Protein 2V87 (pdb70)

Foldseek 3Di:
DVCPQQADQQDPQRPDHLVDDDDDAPPDDNTFDWAWAVPDVIGIDGCVSQVHDRVNSVVPVVDDDHHHGPVCPPPDD/DDCVVPFADQQDPQRDDHLVDDDDDEPPDDSTADWAWAPPDVTGIDGCVSQVHDRVRSVVVVVDDDHHHGPVGPPPDDD/DDVPDDD/DDVPDDPPPPD

Sequence (174 aa):
SPEFGYWITCCPTCDVDINTWVPFYSTELNKPAMIYCSHGDGHWVHAQCMDLEERTLIHLSEGSNKYYCNEHVQIARGSPEFGYWITCCPTCDVDINTWVPFYSTELNKPAMIYCSHGDGHWVHAQCMDLEERTLIHLSEGSNKYYCNEHVQIARAATQTARKATQTARKSTGG

Nearest PDB structures (foldseek):
  2v89-assembly1_A  TM=9.706E-01  e=1.927E-15  Mus musculus
  2v88-assembly1_A  TM=9.639E-01  e=2.205E-14  Mus musculus
  2v89-assembly2_B  TM=1.009E+00  e=7.979E-14  Mus musculus
  2v83-assembly1_A  TM=1.008E+00  e=2.357E-13  Mus musculus
  8t4r-assembly1_A  TM=9.914E-01  e=2.357E-13  Homo sapiens

Secondary structure (P-SEA, 3-state):
cccccccccccccccccccbbbbcccccccbbbbbbbccccccccccccccccaaaaaaaaaccbbbbccccccccc/cccccccccccccccccccccccccccccccbbbbbbbccccccccccccccccaaaaaaaaaccbbbbcccccccccc/ccccccc/ccccccccccc

GO terms:
  GO:0030183 B cell differentiation (P, IMP)
  GO:0080025 phosphatidylinositol-3,5-bisphosphate binding (F, IDA)
  GO:0005546 phosphatidylinositol-4,5-bisphosphate binding (F, IDA)
  GO:0005547 phosphatidylinositol-3,4,5-trisphosphate binding (F, IDA)
  GO:0003682 chromatin binding (F, IDA)
  GO:0008270 zinc ion binding (F, IDA)
  GO:0035091 phosphatidylinositol binding (F, IDA)
  GO:0043325 phosphatidylinositol-3,4-bisphosphate binding (F, IDA)
  GO:0140002 histone H3K4me3 reader activity (F, IDA)
  GO:0005634 nucleus (C, IC)
  GO:0002331 pre-B cell allelic exclusion (P, IMP)
  GO:0033077 T cell differentiation in thymus (P, IMP)
  GO:0033151 V(D)J recombination (P, IMP)
  GO:0005515 protein binding (F, IPI)
  GO:0042742 defense response to bacterium (P, IGI)
  GO:0033151 V(D)J recombination (P, IGI)
  GO:0046622 positive regulation of organ growth (P, IGI)
  GO:0006310 DNA recombination (P, TAS)
  GO:0002326 B cell lineage commitment (P, IMP)
  GO:0002358 B cell homeostatic proliferation (P, IMP)

Solvent-accessible surface area: 10929 Å² total

Radius of gyration: 17.54 Å; Cα contacts (8 Å, |Δi|>4): 266; chains: 4; bounding box: 38×49×44 Å

B-factor: mean 27.41, std 10.56, range [12.62, 65.91]

Structure (mmCIF, N/CA/C/O backbone):
data_2V87
#
_entry.id   2V87
#
_cell.length_a   40.407
_cell.length_b   46.630
_cell.length_c   57.005
_cell.angle_alpha   90.00
_cell.angle_beta   95.13
_cell.angle_gamma   90.00
#
_symmetry.space_group_name_H-M   'P 1 21 1'
#
loop_
_entity.id
_entity.type
_entity.pdbx_description
1 polymer 'VDJ RECOMBINATION-ACTIVATING PROTEIN 2'
2 polymer 'HISTONE H3.2'
3 non-polymer 'ZINC ION'
4 water water
#
loop_
_atom_site.group_PDB
_atom_site.id
_atom_site.type_symbol
_atom_site.label_atom_id
_atom_site.label_alt_id
_atom_site.label_comp_id
_atom_site.label_asym_id
_atom_site.label_entity_id
_atom_site.label_seq_id
_atom_site.pdbx_PDB_ins_code
_atom_site.Cartn_x
_atom_site.Cartn_y
_atom_site.Cartn_z
_atom_site.occupancy
_atom_site.B_iso_or_equiv
_atom_site.auth_seq_id
_atom_site.auth_comp_id
_atom_site.auth_asym_id
_atom_site.auth_atom_id
_atom_site.pdbx_PDB_model_num
ATOM 1 N N . SER A 1 5 ? 20.549 2.651 -34.571 1.00 44.49 410 SER A N 1
ATOM 2 C CA . SER A 1 5 ? 20.685 2.274 -33.136 1.00 43.95 410 SER A CA 1
ATOM 3 C C . SER A 1 5 ? 19.352 1.787 -32.571 1.00 44.90 410 SER A C 1
ATOM 4 O O . SER A 1 5 ? 19.269 1.460 -31.388 1.00 45.73 410 SER A O 1
ATOM 6 N N . PRO A 1 6 ? 18.304 1.700 -33.423 1.00 42.97 411 PRO A N 1
ATOM 7 C CA . PRO A 1 6 ? 16.986 1.269 -33.014 1.00 43.95 411 PRO A CA 1
ATOM 8 C C . PRO A 1 6 ? 16.433 1.567 -31.653 1.00 43.08 411 PRO A C 1
ATOM 9 O O . PRO A 1 6 ? 15.377 2.148 -31.625 1.00 44.33 411 PRO A O 1
ATOM 13 N N . GLU A 1 7 ? 17.013 1.240 -30.539 1.00 40.59 412 GLU A N 1
ATOM 14 C CA . GLU A 1 7 ? 16.408 1.798 -29.454 1.00 38.83 412 GLU A CA 1
ATOM 15 C C . GLU A 1 7 ? 17.116 2.709 -28.523 1.00 37.68 412 GLU A C 1
ATOM 16 O O . GLU A 1 7 ? 16.589 3.402 -27.756 1.00 34.77 412 GLU A O 1
ATOM 22 N N . PHE A 1 8 ? 18.387 2.721 -28.815 1.00 37.06 413 PHE A N 1
ATOM 23 C CA . PHE A 1 8 ? 19.278 3.558 -28.059 1.00 36.92 413 PHE A CA 1
ATOM 24 C C . PHE A 1 8 ? 18.838 5.009 -28.282 1.00 34.49 413 PHE A C 1
ATOM 25 O O . PHE A 1 8 ? 18.735 5.472 -29.418 1.00 35.14 413 PHE A O 1
ATOM 33 N N . GLY A 1 9 ? 18.582 5.716 -27.188 1.00 30.87 414 GLY A N 1
ATOM 34 C CA . GLY A 1 9 ? 18.152 7.097 -27.279 1.00 26.35 414 GLY A CA 1
ATOM 35 C C . GLY A 1 9 ? 16.704 7.239 -26.859 1.00 23.44 414 GLY A C 1
ATOM 36 O O . GLY A 1 9 ? 16.296 8.284 -26.379 1.00 23.22 414 GLY A O 1
ATOM 37 N N . TYR A 1 10 ? 15.930 6.173 -27.041 1.00 22.13 415 TYR A N 1
ATOM 38 C CA . TYR A 1 10 ? 14.513 6.184 -26.686 1.00 22.15 415 TYR A CA 1
ATOM 39 C C . TYR A 1 10 ? 14.237 5.992 -25.204 1.00 21.96 415 TYR A C 1
ATOM 40 O O . TYR A 1 10 ? 13.253 6.512 -24.681 1.00 22.44 415 TYR A O 1
ATOM 49 N N . TRP A 1 11 ? 15.106 5.247 -24.527 1.00 21.21 416 TRP A N 1
ATOM 50 C CA . TRP A 1 11 ? 14.896 4.954 -23.117 1.00 21.32 416 TRP A CA 1
ATOM 51 C C . TRP A 1 11 ? 15.687 5.776 -22.117 1.00 22.59 416 TRP A C 1
ATOM 52 O O . TRP A 1 11 ? 16.127 5.275 -21.093 1.00 24.56 416 TRP A O 1
ATOM 63 N N . ILE A 1 12 ? 15.843 7.055 -22.424 1.00 23.31 417 ILE A N 1
ATOM 64 C CA . ILE A 1 12 ? 16.544 7.984 -21.556 1.00 23.87 417 ILE A CA 1
ATOM 65 C C . ILE A 1 12 ? 15.521 8.561 -20.584 1.00 25.12 417 ILE A C 1
ATOM 66 O O . ILE A 1 12 ? 14.319 8.356 -20.736 1.00 24.17 417 ILE A O 1
ATOM 71 N N . THR A 1 13 ? 16.015 9.272 -19.580 1.00 24.18 418 THR A N 1
ATOM 72 C CA . THR A 1 13 ? 15.153 9.959 -18.630 1.00 24.50 418 THR A CA 1
ATOM 73 C C . THR A 1 13 ? 15.241 11.363 -19.221 1.00 23.80 418 THR A C 1
ATOM 74 O O . THR A 1 13 ? 16.211 12.074 -18.998 1.00 23.90 418 THR A O 1
ATOM 78 N N . CYS A 1 14 ? 14.227 11.744 -19.995 1.00 23.39 419 CYS A N 1
ATOM 79 C CA . CYS A 1 14 ? 14.234 13.025 -20.694 1.00 22.50 419 CYS A CA 1
ATOM 80 C C . CYS A 1 14 ? 14.106 14.301 -19.881 1.00 23.16 419 CYS A C 1
ATOM 81 O O . CYS A 1 14 ? 14.488 15.366 -20.348 1.00 23.99 419 CYS A O 1
ATOM 84 N N . CYS A 1 15 ? 13.561 14.201 -18.676 1.00 21.02 420 CYS A N 1
ATOM 85 C CA . CYS A 1 15 ? 13.399 15.371 -17.826 1.00 20.66 420 CYS A CA 1
ATOM 86 C C . CYS A 1 15 ? 13.158 14.919 -16.388 1.00 19.83 420 CYS A C 1
ATOM 87 O O . CYS A 1 15 ? 12.940 13.750 -16.136 1.00 18.92 420 CYS A O 1
ATOM 90 N N . PRO A 1 16 ? 13.202 15.851 -15.426 1.00 22.01 421 PRO A N 1
ATOM 91 C CA . PRO A 1 16 ? 12.992 15.517 -14.013 1.00 22.41 421 PRO A CA 1
ATOM 92 C C . PRO A 1 16 ? 11.693 14.781 -13.677 1.00 23.12 421 PRO A C 1
ATOM 93 O O . PRO A 1 16 ? 11.615 14.097 -12.667 1.00 25.26 421 PRO A O 1
ATOM 97 N N . THR A 1 17 ? 10.681 14.917 -14.526 1.00 20.90 422 THR A N 1
ATOM 98 C CA . THR A 1 17 ? 9.402 14.259 -14.276 1.00 20.06 422 THR A CA 1
ATOM 99 C C . THR A 1 17 ? 9.082 13.163 -15.293 1.00 20.38 422 THR A C 1
ATOM 100 O O . THR A 1 17 ? 7.961 12.682 -15.354 1.00 18.70 422 THR A O 1
ATOM 104 N N . CYS A 1 18 ? 10.081 12.764 -16.073 1.00 18.95 423 CYS A N 1
ATOM 105 C CA . CYS A 1 18 ? 9.901 11.745 -17.108 1.00 17.96 423 CYS A CA 1
ATOM 106 C C . CYS A 1 18 ? 9.195 10.487 -16.617 1.00 20.36 423 CYS A C 1
ATOM 107 O O . CYS A 1 18 ? 9.604 9.885 -15.630 1.00 17.76 423 CYS A O 1
ATOM 110 N N . ASP A 1 19 ? 8.137 10.105 -17.333 1.00 20.23 424 ASP A N 1
ATOM 111 C CA . ASP A 1 19 ? 7.327 8.929 -17.012 1.00 22.57 424 ASP A CA 1
ATOM 112 C C . ASP A 1 19 ? 7.613 7.741 -17.926 1.00 22.65 424 ASP A C 1
ATOM 113 O O . ASP A 1 19 ? 7.118 6.646 -17.689 1.00 23.74 424 ASP A O 1
ATOM 118 N N . VAL A 1 20 ? 8.391 7.961 -18.979 1.00 21.88 425 VAL A N 1
ATOM 119 C CA . VAL A 1 20 ? 8.706 6.884 -19.913 1.00 22.89 425 VAL A CA 1
ATOM 120 C C . VAL A 1 20 ? 9.764 5.957 -19.333 1.00 24.27 425 VAL A C 1
ATOM 121 O O . VAL A 1 20 ? 10.868 6.378 -19.017 1.00 24.54 425 VAL A O 1
ATOM 125 N N . ASP A 1 21 ? 9.403 4.686 -19.193 1.00 23.04 426 ASP A N 1
ATOM 126 C CA . ASP A 1 21 ? 10.300 3.685 -18.636 1.00 24.07 426 ASP A CA 1
ATOM 127 C C . ASP A 1 21 ? 10.267 2.437 -19.519 1.00 22.36 426 ASP A C 1
ATOM 128 O O . ASP A 1 21 ? 9.203 1.939 -19.858 1.00 19.85 426 ASP A O 1
ATOM 133 N N . ILE A 1 22 ? 11.442 1.946 -19.893 1.00 20.17 427 ILE A N 1
ATOM 134 C CA . ILE A 1 22 ? 11.534 0.771 -20.750 1.00 21.40 427 ILE A CA 1
ATOM 135 C C . ILE A 1 22 ? 10.799 -0.429 -20.154 1.00 21.68 427 ILE A C 1
ATOM 136 O O . ILE A 1 22 ? 10.389 -1.331 -20.878 1.00 22.22 427 ILE A O 1
ATOM 141 N N . ASN A 1 23 ? 10.624 -0.426 -18.835 1.00 21.56 428 ASN A N 1
ATOM 142 C CA . ASN A 1 23 ? 9.947 -1.524 -18.146 1.00 23.27 428 ASN A CA 1
ATOM 143 C C . ASN A 1 23 ? 8.442 -1.340 -17.953 1.00 21.85 428 ASN A C 1
ATOM 144 O O . ASN A 1 23 ? 7.782 -2.229 -17.431 1.00 22.15 428 ASN A O 1
ATOM 149 N N . THR A 1 24 ? 7.896 -0.203 -18.374 1.00 20.33 429 THR A N 1
ATOM 150 C CA . THR A 1 24 ? 6.464 0.041 -18.186 1.00 19.66 429 THR A CA 1
ATOM 151 C C . THR A 1 24 ? 5.735 0.710 -19.348 1.00 18.84 429 THR A C 1
ATOM 152 O O . THR A 1 24 ? 4.508 0.720 -19.389 1.00 19.11 429 THR A O 1
ATOM 156 N N . TRP A 1 25 ? 6.489 1.276 -20.283 1.00 18.55 430 TRP A N 1
ATOM 157 C CA . TRP A 1 25 ? 5.903 2.003 -21.406 1.00 17.20 430 TRP A CA 1
ATOM 158 C C . TRP A 1 25 ? 4.869 1.272 -22.264 1.00 16.84 430 TRP A C 1
ATOM 159 O O . TRP A 1 25 ? 4.989 0.087 -22.540 1.00 16.75 430 TRP A O 1
ATOM 170 N N . VAL A 1 26 ? 3.849 2.021 -22.677 1.00 18.40 431 VAL A N 1
ATOM 171 C CA . VAL A 1 26 ? 2.779 1.525 -23.537 1.00 17.34 431 VAL A CA 1
ATOM 172 C C . VAL A 1 26 ? 2.443 2.660 -24.503 1.00 17.18 431 VAL A C 1
ATOM 173 O O . VAL A 1 26 ? 2.640 3.831 -24.183 1.00 18.50 431 VAL A O 1
ATOM 177 N N . PRO A 1 27 ? 1.939 2.328 -25.701 1.00 16.47 432 PRO A N 1
ATOM 178 C CA . PRO A 1 27 ? 1.599 3.377 -26.666 1.00 15.97 432 PRO A CA 1
ATOM 179 C C . PRO A 1 27 ? 0.521 4.334 -26.171 1.00 18.47 432 PRO A C 1
ATOM 180 O O . PRO A 1 27 ? -0.413 3.939 -25.481 1.00 18.16 432 PRO A O 1
ATOM 184 N N . PHE A 1 28 ? 0.677 5.603 -26.528 1.00 18.92 433 PHE A N 1
ATOM 185 C CA . PHE A 1 28 ? -0.250 6.651 -26.125 1.00 19.67 433 PHE A CA 1
ATOM 186 C C . PHE A 1 28 ? -0.770 7.375 -27.367 1.00 18.70 433 PHE A C 1
ATOM 187 O O . PHE A 1 28 ? -1.975 7.501 -27.562 1.00 19.98 433 PHE A O 1
ATOM 195 N N . TYR A 1 29 ? 0.149 7.843 -28.206 1.00 16.78 434 TYR A N 1
ATOM 196 C CA . TYR A 1 29 ? -0.215 8.539 -29.438 1.00 16.76 434 TYR A CA 1
ATOM 197 C C . TYR A 1 29 ? -0.610 7.521 -30.508 1.00 18.43 434 TYR A C 1
ATOM 198 O O . TYR A 1 29 ? -0.176 6.376 -30.469 1.00 18.11 434 TYR A O 1
ATOM 207 N N . SER A 1 30 ? -1.428 7.945 -31.466 1.00 18.76 435 SER A N 1
ATOM 208 C CA . SER A 1 30 ? -1.877 7.041 -32.525 1.00 20.19 435 SER A CA 1
ATOM 209 C C . SER A 1 30 ? -0.738 6.604 -33.442 1.00 19.90 435 SER A C 1
ATOM 210 O O . SER A 1 30 ? -0.870 5.626 -34.173 1.00 20.31 435 SER A O 1
ATOM 213 N N . THR A 1 31 ? 0.378 7.330 -33.397 1.00 17.07 436 THR A N 1
ATOM 214 C CA . THR A 1 31 ? 1.538 7.021 -34.231 1.00 19.17 436 THR A CA 1
ATOM 215 C C . THR A 1 31 ? 2.521 6.077 -33.541 1.00 19.61 436 THR A C 1
ATOM 216 O O . THR A 1 31 ? 3.492 5.628 -34.148 1.00 21.33 436 THR A O 1
ATOM 220 N N . GLU A 1 32 ? 2.268 5.774 -32.272 1.00 18.65 437 GLU A N 1
ATOM 221 C CA . GLU A 1 32 ? 3.140 4.887 -31.521 1.00 18.38 437 GLU A CA 1
ATOM 222 C C . GLU A 1 32 ? 2.657 3.445 -31.541 1.00 20.40 437 GLU A C 1
ATOM 223 O O . GLU A 1 32 ? 1.472 3.163 -31.600 1.00 18.96 437 GLU A O 1
ATOM 229 N N . LEU A 1 33 ? 3.618 2.535 -31.488 1.00 20.58 438 LEU A N 1
ATOM 230 C CA . LEU A 1 33 ? 3.330 1.103 -31.441 1.00 20.41 438 LEU A CA 1
ATOM 231 C C . LEU A 1 33 ? 4.242 0.470 -30.404 1.00 18.08 438 LEU A C 1
ATOM 232 O O . LEU A 1 33 ? 3.800 0.096 -29.330 1.00 19.24 438 LEU A O 1
ATOM 237 N N . ASN A 1 34 ? 5.535 0.422 -30.704 1.00 16.49 439 ASN A N 1
ATOM 238 C CA . ASN A 1 34 ? 6.494 -0.170 -29.780 1.00 16.56 439 ASN A CA 1
ATOM 239 C C . ASN A 1 34 ? 7.559 0.770 -29.199 1.00 17.15 439 ASN A C 1
ATOM 240 O O . ASN A 1 34 ? 8.374 0.357 -28.377 1.00 16.70 439 ASN A O 1
ATOM 245 N N . LYS A 1 35 ? 7.546 2.034 -29.618 1.00 16.58 440 LYS A N 1
ATOM 246 C CA . LYS A 1 35 ? 8.507 3.016 -29.120 1.00 17.63 440 LYS A CA 1
ATOM 247 C C . LYS A 1 35 ? 7.855 4.367 -28.851 1.00 17.56 440 LYS A C 1
ATOM 248 O O . LYS A 1 35 ? 6.950 4.778 -29.563 1.00 16.09 440 LYS A O 1
ATOM 254 N N . PRO A 1 36 ? 8.324 5.075 -27.811 1.00 16.93 441 PRO A N 1
ATOM 255 C CA . PRO A 1 36 ? 7.771 6.386 -27.461 1.00 16.26 441 PRO A CA 1
ATOM 256 C C . PRO A 1 36 ? 8.086 7.466 -28.488 1.00 17.05 441 PRO A C 1
ATOM 257 O O . PRO A 1 36 ? 9.188 7.528 -29.028 1.00 17.04 441 PRO A O 1
ATOM 261 N N . ALA A 1 37 ? 7.102 8.317 -28.754 1.00 16.41 442 ALA A N 1
ATOM 262 C CA . ALA A 1 37 ? 7.289 9.410 -29.689 1.00 16.53 442 ALA A CA 1
ATOM 263 C C . ALA A 1 37 ? 8.208 10.408 -28.999 1.00 15.92 442 ALA A C 1
ATOM 264 O O . ALA A 1 37 ? 8.120 10.610 -27.793 1.00 16.25 442 ALA A O 1
ATOM 266 N N . MET A 1 38 ? 9.097 11.024 -29.767 1.00 15.87 443 MET A N 1
ATOM 267 C CA . MET A 1 38 ? 10.028 11.981 -29.202 1.00 15.18 443 MET A CA 1
ATOM 268 C C . MET A 1 38 ? 10.129 13.230 -30.060 1.00 14.50 443 MET A C 1
ATOM 269 O O . MET A 1 38 ? 9.785 13.222 -31.235 1.00 15.12 443 MET A O 1
ATOM 274 N N . ILE A 1 39 ? 10.590 14.310 -29.449 1.00 14.35 444 ILE A N 1
ATOM 275 C CA . ILE A 1 39 ? 10.739 15.562 -30.165 1.00 15.86 444 ILE A CA 1
ATOM 276 C C .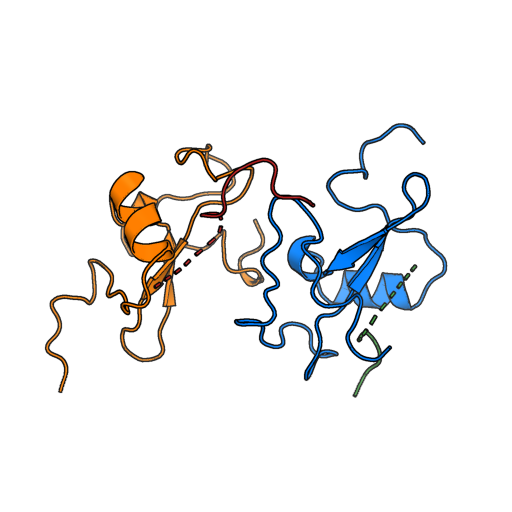 ILE A 1 39 ? 12.028 16.233 -29.714 1.00 17.06 444 ILE A C 1
ATOM 277 O O . ILE A 1 39 ? 12.408 16.167 -28.548 1.00 16.35 444 ILE A O 1
ATOM 282 N N . TYR A 1 40 ? 12.702 16.869 -30.662 1.00 16.70 445 TYR A N 1
ATOM 283 C CA . TYR A 1 40 ? 13.968 17.529 -30.388 1.00 17.98 445 TYR A CA 1
ATOM 284 C C . TYR A 1 40 ? 13.791 18.941 -29.841 1.00 16.14 445 TYR A C 1
ATOM 285 O O . TYR A 1 40 ? 13.099 19.756 -30.434 1.00 17.49 445 TYR A O 1
ATOM 294 N N . CYS A 1 41 ? 14.422 19.210 -28.702 1.00 16.03 446 CYS A N 1
ATOM 295 C CA . CYS A 1 41 ? 14.382 20.531 -28.083 1.00 16.98 446 CYS A CA 1
ATOM 296 C C . CYS A 1 41 ? 15.630 21.267 -28.573 1.00 17.93 446 CYS A C 1
ATOM 297 O O . CYS A 1 41 ? 16.734 20.758 -28.447 1.00 17.09 446 CYS A O 1
ATOM 300 N N . SER A 1 42 ? 15.448 22.464 -29.118 1.00 19.83 447 SER A N 1
ATOM 301 C CA . SER A 1 42 ? 16.567 23.229 -29.660 1.00 20.75 447 SER A CA 1
ATOM 302 C C . SER A 1 42 ? 17.384 24.051 -28.670 1.00 23.33 447 SER A C 1
ATOM 303 O O . SER A 1 42 ? 18.284 24.778 -29.078 1.00 23.49 447 SER A O 1
ATOM 306 N N . HIS A 1 43 ? 17.083 23.939 -27.380 1.00 23.01 448 HIS A N 1
ATOM 307 C CA . HIS A 1 43 ? 17.824 24.696 -26.374 1.00 24.44 448 HIS A CA 1
ATOM 308 C C . HIS A 1 43 ? 19.296 24.308 -26.321 1.00 25.70 448 HIS A C 1
ATOM 309 O O . HIS A 1 43 ? 19.637 23.134 -26.371 1.00 25.19 448 HIS A O 1
ATOM 316 N N . GLY A 1 44 ? 20.161 25.311 -26.202 1.00 26.82 449 GLY A N 1
ATOM 317 C CA . GLY A 1 44 ? 21.589 25.057 -26.128 1.00 27.17 449 GLY A CA 1
ATOM 318 C C . GLY A 1 44 ? 22.071 24.182 -27.264 1.00 27.18 449 GLY A C 1
ATOM 319 O O . GLY A 1 44 ? 21.833 24.487 -28.425 1.00 28.92 449 GLY A O 1
ATOM 320 N N . ASP A 1 45 ? 22.754 23.092 -26.929 1.00 27.39 450 ASP A N 1
ATOM 321 C CA . ASP A 1 45 ? 23.255 22.177 -27.946 1.00 28.76 450 ASP A CA 1
ATOM 322 C C . ASP A 1 45 ? 22.183 21.176 -28.364 1.00 28.46 450 ASP A C 1
ATOM 323 O O . ASP A 1 45 ? 22.439 20.275 -29.153 1.00 28.48 450 ASP A O 1
ATOM 328 N N . GLY A 1 46 ? 20.982 21.343 -27.817 1.00 27.12 451 GLY A N 1
ATOM 329 C CA . GLY A 1 46 ? 19.879 20.466 -28.164 1.00 25.09 451 GLY A CA 1
ATOM 330 C C . GLY A 1 46 ? 19.839 19.132 -27.447 1.00 24.01 451 GLY A C 1
ATOM 331 O O . GLY A 1 46 ? 20.854 18.608 -27.025 1.00 22.08 45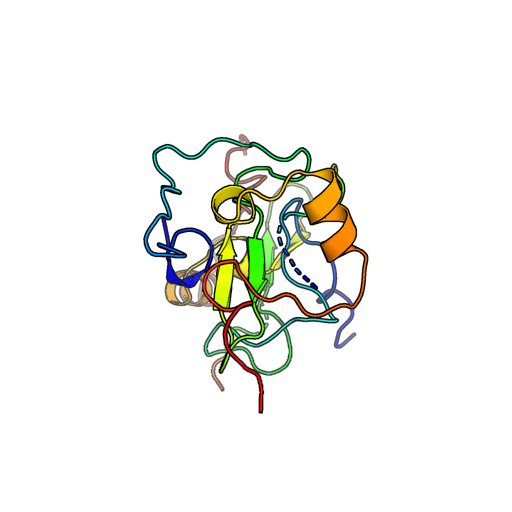1 GLY A O 1
ATOM 332 N N . HIS A 1 47 ? 18.637 18.583 -27.306 1.00 21.55 452 HIS A N 1
ATOM 333 C CA . HIS A 1 47 ? 18.469 17.292 -26.650 1.00 18.78 452 HIS A CA 1
ATOM 334 C C . HIS A 1 47 ? 17.087 16.734 -26.968 1.00 19.42 452 HIS A C 1
ATOM 335 O O . HIS A 1 47 ? 16.180 17.474 -27.318 1.00 18.16 452 HIS A O 1
ATOM 342 N N . TRP A 1 48 ? 16.940 15.421 -26.849 1.00 17.38 453 TRP A N 1
ATOM 343 C CA . TRP A 1 48 ? 15.670 14.768 -27.132 1.00 16.82 453 TRP A CA 1
ATOM 344 C C . TRP A 1 48 ? 14.813 14.547 -25.889 1.00 16.63 453 TRP A C 1
ATOM 345 O O . TRP A 1 48 ? 15.323 14.231 -24.828 1.00 17.52 453 TRP A O 1
ATOM 356 N N . VAL A 1 49 ? 13.502 14.718 -26.034 1.00 16.01 454 VAL A N 1
ATOM 357 C CA . VAL A 1 49 ? 12.574 14.493 -24.929 1.00 16.25 454 VAL A CA 1
ATOM 358 C C . VAL A 1 49 ? 11.389 13.697 -25.456 1.00 14.98 454 VAL A C 1
ATOM 359 O O . VAL A 1 49 ? 11.116 13.704 -26.652 1.00 14.83 454 VAL A O 1
ATOM 363 N N . HIS A 1 50 ? 10.701 12.998 -24.561 1.00 15.11 455 HIS A N 1
ATOM 364 C CA . HIS A 1 50 ? 9.531 12.229 -24.955 1.00 15.10 455 HIS A CA 1
ATOM 365 C C . HIS A 1 50 ? 8.378 13.218 -25.057 1.00 14.97 455 HIS A C 1
ATOM 366 O O . HIS A 1 50 ? 8.174 14.030 -24.159 1.00 15.02 455 HIS A O 1
ATOM 373 N N . ALA A 1 51 ? 7.635 13.156 -26.155 1.00 15.69 456 ALA A N 1
ATOM 374 C CA . ALA A 1 51 ? 6.515 14.067 -26.346 1.00 15.28 456 ALA A CA 1
ATOM 375 C C . ALA A 1 51 ? 5.478 13.963 -25.227 1.00 15.62 456 ALA A C 1
ATOM 376 O O . ALA A 1 51 ? 4.929 14.974 -24.788 1.00 15.37 456 ALA A O 1
ATOM 378 N N . GLN A 1 52 ? 5.212 12.746 -24.756 1.00 15.77 457 GLN A N 1
ATOM 379 C CA . GLN A 1 52 ? 4.220 12.564 -23.701 1.00 15.99 457 GLN A CA 1
ATOM 380 C C . GLN A 1 52 ? 4.646 13.231 -22.402 1.00 16.64 457 GLN A C 1
ATOM 381 O O . GLN A 1 52 ? 3.822 13.754 -21.672 1.00 16.35 457 GLN A O 1
ATOM 387 N N . CYS A 1 53 ? 5.944 13.208 -22.122 1.00 14.61 458 CYS A N 1
ATOM 388 C CA . CYS A 1 53 ? 6.459 13.810 -20.901 1.00 15.04 458 CYS A CA 1
ATOM 389 C C . CYS A 1 53 ? 6.315 15.329 -20.929 1.00 15.21 458 CYS A C 1
ATOM 390 O O . CYS A 1 53 ? 6.406 15.982 -19.895 1.00 16.61 458 CYS A O 1
ATOM 393 N N . MET A 1 54 ? 6.073 15.875 -22.118 1.00 13.63 459 MET A N 1
ATOM 394 C CA . MET A 1 54 ? 5.904 17.318 -22.294 1.00 15.97 459 MET A CA 1
ATOM 395 C C . MET A 1 54 ? 4.424 17.686 -22.296 1.00 16.44 459 MET A C 1
ATOM 396 O O . MET A 1 54 ? 4.070 18.843 -22.454 1.00 17.65 459 MET A O 1
ATOM 401 N N . ASP A 1 55 ? 3.567 16.683 -22.129 1.00 15.82 460 ASP A N 1
ATOM 402 C CA . ASP A 1 55 ? 2.123 16.896 -22.123 1.00 17.16 460 ASP A CA 1
ATOM 403 C C . ASP A 1 55 ? 1.641 17.506 -23.437 1.00 16.92 460 ASP A C 1
ATOM 404 O O . ASP A 1 55 ? 0.691 18.293 -23.471 1.00 16.39 460 ASP A O 1
ATOM 409 N N . LEU A 1 56 ? 2.312 17.128 -24.519 1.00 15.50 461 LEU A N 1
ATOM 410 C CA . LEU A 1 56 ? 1.965 17.590 -25.856 1.00 15.65 461 LEU A CA 1
ATOM 411 C C . LEU A 1 56 ? 0.794 16.782 -26.397 1.00 16.35 461 LEU A C 1
ATOM 412 O O . LEU A 1 56 ? 0.860 15.557 -26.449 1.00 16.20 461 LEU A O 1
ATOM 417 N N . GLU A 1 57 ? -0.277 17.462 -26.789 1.00 16.66 462 GLU A N 1
ATOM 418 C CA . GLU A 1 57 ? -1.423 16.769 -27.363 1.00 17.31 462 GLU A CA 1
ATOM 419 C C . GLU A 1 57 ? -0.962 16.229 -28.711 1.00 17.46 462 GLU A C 1
ATOM 420 O O . GLU A 1 57 ? -0.022 16.751 -29.300 1.00 14.90 462 GLU A O 1
ATOM 426 N N . GLU A 1 58 ? -1.610 15.176 -29.194 1.00 15.40 463 GLU A N 1
ATOM 427 C CA . GLU A 1 58 ? -1.208 14.583 -30.460 1.00 16.10 463 GLU A CA 1
ATOM 428 C C . GLU A 1 58 ? -1.166 15.540 -31.650 1.00 16.76 463 GLU A C 1
ATOM 429 O O . GLU A 1 58 ? -0.183 15.574 -32.370 1.00 14.86 463 GLU A O 1
ATOM 435 N N . ARG A 1 59 ? -2.212 16.329 -31.862 1.00 17.66 464 ARG A N 1
ATOM 436 C CA . ARG A 1 59 ? -2.181 17.236 -33.006 1.00 19.02 464 ARG A CA 1
ATOM 437 C C . ARG A 1 59 ? -1.035 18.240 -32.915 1.00 17.72 464 ARG A C 1
ATOM 438 O O . ARG A 1 59 ? -0.445 18.590 -33.922 1.00 19.09 464 ARG A O 1
ATOM 446 N N . THR A 1 60 ? -0.712 18.696 -31.706 1.00 17.63 465 THR A N 1
ATOM 447 C CA . THR A 1 60 ? 0.387 19.649 -31.549 1.00 15.62 465 THR A CA 1
ATOM 448 C C . THR A 1 60 ? 1.687 18.973 -31.983 1.00 15.77 465 THR A C 1
ATOM 449 O O . THR A 1 60 ? 2.480 19.541 -32.727 1.00 15.75 465 THR A O 1
ATOM 453 N N . LEU A 1 61 ? 1.891 17.749 -31.512 1.00 16.06 466 LEU A N 1
ATOM 454 C CA . LEU A 1 61 ? 3.086 16.982 -31.849 1.00 15.66 466 LEU A CA 1
ATOM 455 C C . LEU A 1 61 ? 3.187 16.734 -33.351 1.00 15.87 466 LEU A C 1
ATOM 456 O O . LEU A 1 61 ? 4.246 16.901 -33.944 1.00 16.61 466 LEU A O 1
ATOM 461 N N . ILE A 1 62 ? 2.077 16.327 -33.955 1.00 16.26 467 ILE A N 1
ATOM 462 C CA . ILE A 1 62 ? 2.045 16.053 -35.385 1.00 17.08 467 ILE A CA 1
ATOM 463 C C . ILE A 1 62 ? 2.326 17.317 -36.195 1.00 17.67 467 ILE A C 1
ATOM 464 O O . ILE A 1 62 ? 3.092 17.285 -37.149 1.00 17.12 467 ILE A O 1
ATOM 469 N N . HIS A 1 63 ? 1.703 18.430 -35.814 1.00 16.47 468 HIS A N 1
ATOM 470 C CA . HIS A 1 63 ? 1.928 19.682 -36.531 1.00 16.62 468 HIS A CA 1
ATOM 471 C C . HIS A 1 63 ? 3.408 20.050 -36.451 1.00 16.20 468 HIS A C 1
ATOM 472 O O . HIS A 1 63 ? 4.002 20.461 -37.440 1.00 16.67 468 HIS A O 1
ATOM 479 N N . LEU A 1 64 ? 3.996 19.903 -35.267 1.00 15.46 469 LEU A N 1
ATOM 480 C CA . LEU A 1 64 ? 5.413 20.221 -35.092 1.00 16.16 469 LEU A CA 1
ATOM 481 C C . LEU A 1 64 ? 6.280 19.345 -35.990 1.00 16.38 469 LEU A C 1
ATOM 482 O O . LEU A 1 64 ? 7.249 19.815 -36.574 1.00 17.30 469 LEU A O 1
ATOM 487 N N . SER A 1 65 ? 5.914 18.072 -36.102 1.00 16.41 470 SER A N 1
ATOM 488 C CA . SER A 1 65 ? 6.655 17.126 -36.932 1.00 18.96 470 SER A CA 1
ATOM 489 C C . SER A 1 65 ? 6.512 17.420 -38.426 1.00 20.91 470 SER A C 1
ATOM 490 O O . SER A 1 65 ? 7.362 17.027 -39.218 1.00 21.80 470 SER A O 1
ATOM 493 N N . GLU A 1 66 ? 5.436 18.1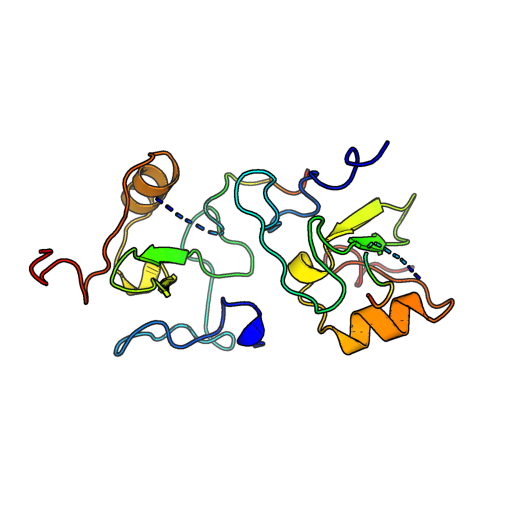09 -38.800 1.00 20.29 471 GLU A N 1
ATOM 494 C CA . GLU A 1 66 ? 5.165 18.439 -40.201 1.00 22.65 471 GLU A CA 1
ATOM 495 C C . GLU A 1 66 ? 5.663 19.828 -40.600 1.00 24.35 471 GLU A C 1
ATOM 496 O O . GLU A 1 66 ? 5.392 20.291 -41.703 1.00 26.10 471 GLU A O 1
ATOM 502 N N . GLY A 1 67 ? 6.388 20.490 -39.703 1.00 22.51 472 GLY A N 1
ATOM 503 C CA . GLY A 1 67 ? 6.885 21.819 -40.008 1.00 21.55 472 GLY A CA 1
ATOM 504 C C . GLY A 1 67 ? 8.347 22.018 -39.662 1.00 21.53 472 GLY A C 1
ATOM 505 O O . GLY A 1 67 ? 9.012 21.100 -39.195 1.00 18.37 472 GLY A O 1
ATOM 506 N N . SER A 1 68 ? 8.835 23.236 -39.887 1.00 19.81 473 SER A N 1
ATOM 507 C CA . SER A 1 68 ? 10.228 23.575 -39.622 1.00 19.93 473 SER A CA 1
ATOM 508 C C . SER A 1 68 ? 10.411 24.361 -38.326 1.00 20.93 473 SER A C 1
ATOM 509 O O . SER A 1 68 ? 11.519 24.756 -37.991 1.00 19.56 473 SER A O 1
ATOM 512 N N . ASN A 1 69 ? 9.317 24.590 -37.606 1.00 20.12 474 ASN A N 1
ATOM 513 C CA . ASN A 1 69 ? 9.384 25.324 -36.347 1.00 20.64 474 ASN A CA 1
ATOM 514 C C . ASN A 1 69 ? 10.214 24.562 -35.327 1.00 20.27 474 ASN A C 1
ATOM 515 O O . ASN A 1 69 ? 10.110 23.350 -35.217 1.00 19.08 474 ASN A O 1
ATOM 520 N N . LYS A 1 70 ? 11.044 25.284 -34.586 1.00 19.82 475 LYS A N 1
ATOM 521 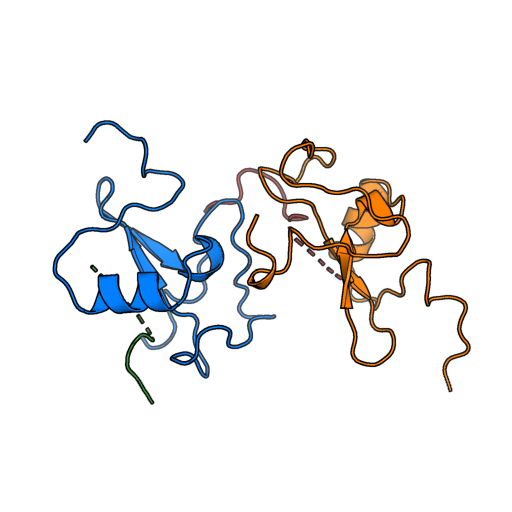C CA . LYS A 1 70 ? 11.859 24.656 -33.563 1.00 21.24 475 LYS A CA 1
ATOM 522 C C . LYS A 1 70 ? 11.012 24.477 -32.312 1.00 20.94 475 LYS A C 1
ATOM 523 O O . 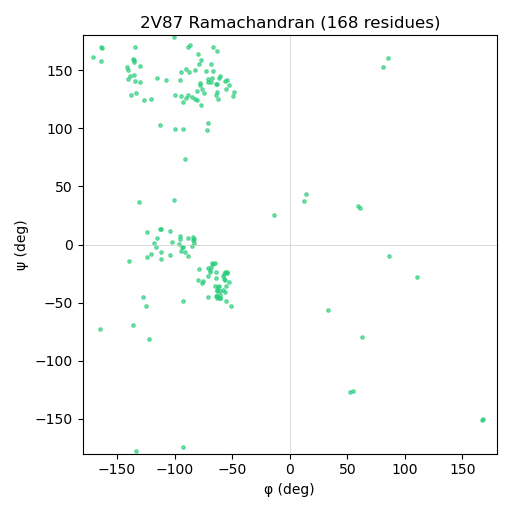LYS A 1 70 ? 10.080 25.248 -32.063 1.00 19.51 475 LYS A O 1
ATOM 529 N N . TYR A 1 71 ? 11.327 23.444 -31.539 1.00 18.63 476 TYR A N 1
ATOM 530 C CA . TYR A 1 71 ? 10.603 23.166 -30.312 1.00 18.15 476 TYR A CA 1
ATOM 531 C C . TYR A 1 71 ? 11.510 23.322 -29.099 1.00 18.95 476 TYR A C 1
ATOM 532 O O . TYR A 1 71 ? 12.695 23.005 -29.155 1.00 19.30 476 TYR A O 1
ATOM 541 N N . TYR A 1 72 ? 10.941 23.829 -28.010 1.00 18.75 477 TYR A N 1
ATOM 542 C CA . TYR A 1 72 ? 11.677 24.002 -26.764 1.00 19.07 477 TYR A CA 1
ATOM 543 C C . TYR A 1 72 ? 10.891 23.314 -25.661 1.00 17.83 477 TYR A C 1
ATOM 544 O O . TYR A 1 72 ? 9.720 23.606 -25.457 1.00 18.68 477 TYR A O 1
ATOM 553 N N . CYS A 1 73 ? 11.539 22.387 -24.960 1.00 19.77 478 CYS A N 1
ATOM 554 C CA . CYS A 1 73 ? 10.866 21.645 -23.901 1.00 20.22 478 CYS A CA 1
ATOM 555 C C . CYS A 1 73 ? 10.419 22.545 -22.759 1.00 21.49 478 CYS A C 1
ATOM 556 O O . CYS A 1 73 ? 10.832 23.697 -22.659 1.00 20.15 478 CYS A O 1
ATOM 559 N N . ASN A 1 74 ? 9.566 21.997 -21.902 1.00 22.43 479 ASN A N 1
ATOM 560 C CA . ASN A 1 74 ? 9.013 22.728 -20.772 1.00 24.73 479 ASN A CA 1
ATOM 561 C C . ASN A 1 74 ? 10.064 23.299 -19.818 1.00 24.95 479 ASN A C 1
ATOM 562 O O . ASN A 1 74 ? 9.843 24.332 -19.206 1.00 25.47 479 ASN A O 1
ATOM 567 N N . GLU A 1 75 ? 11.208 22.632 -19.709 1.00 23.63 480 GLU A N 1
ATOM 568 C CA . GLU A 1 75 ? 12.285 23.096 -18.834 1.00 26.79 480 GLU A CA 1
ATOM 569 C C . GLU A 1 75 ? 13.052 24.290 -19.397 1.00 25.91 480 GLU A C 1
ATOM 570 O O . GLU A 1 75 ? 13.547 25.123 -18.652 1.00 26.64 480 GLU A O 1
ATOM 576 N N . HIS A 1 76 ? 13.145 24.363 -20.719 1.00 25.97 481 HIS A N 1
ATOM 577 C CA . HIS A 1 76 ? 13.901 25.426 -21.376 1.00 26.45 481 HIS A CA 1
ATOM 578 C C . HIS A 1 76 ? 13.075 26.437 -22.163 1.00 27.80 481 HIS A C 1
ATOM 579 O O . HIS A 1 76 ? 13.609 27.427 -22.646 1.00 27.55 481 HIS A O 1
ATOM 586 N N . VAL A 1 77 ? 11.778 26.193 -22.291 1.00 28.85 482 VAL A N 1
ATOM 587 C CA . VAL A 1 77 ? 10.922 27.077 -23.072 1.00 32.24 482 VAL A CA 1
ATOM 588 C C . VAL A 1 77 ? 10.888 28.545 -22.646 1.00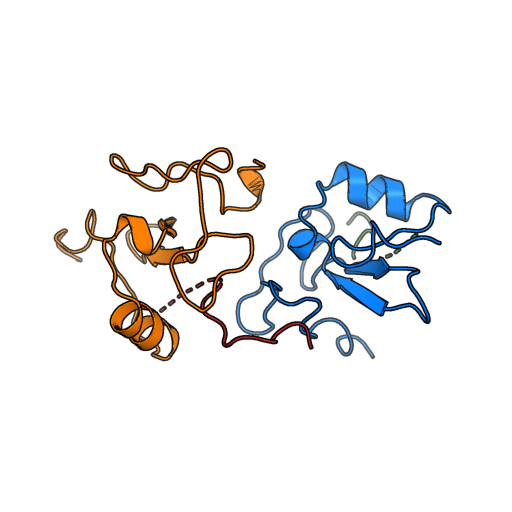 34.87 482 VAL A C 1
ATOM 589 O O . VAL A 1 77 ? 10.641 29.415 -23.467 1.00 34.02 482 VAL A O 1
ATOM 593 N N . GLN A 1 78 ? 11.144 28.825 -21.374 1.00 39.27 483 GLN A N 1
ATOM 594 C CA . GLN A 1 78 ? 11.097 30.205 -20.892 1.00 43.88 483 GLN A CA 1
ATOM 595 C C . GLN A 1 78 ? 12.440 30.908 -20.916 1.00 46.10 483 GLN A C 1
ATOM 596 O O . GLN A 1 78 ? 12.536 32.078 -20.565 1.00 47.59 483 GLN A O 1
ATOM 602 N N . ILE A 1 79 ? 13.482 30.200 -21.325 1.00 47.40 484 ILE A N 1
ATOM 603 C CA . ILE A 1 79 ? 14.799 30.807 -21.340 1.00 48.26 484 ILE A CA 1
ATOM 604 C C . ILE A 1 79 ? 15.026 31.797 -22.462 1.00 48.89 484 ILE A C 1
ATOM 605 O O . ILE A 1 79 ? 14.755 31.520 -23.629 1.00 48.18 484 ILE A O 1
ATOM 610 N N . ALA A 1 80 ? 15.525 32.967 -22.074 1.00 49.49 485 ALA A N 1
ATOM 611 C CA . ALA A 1 80 ? 15.838 34.026 -23.015 1.00 49.87 485 ALA A CA 1
ATOM 612 C C . ALA A 1 80 ? 16.644 33.355 -24.109 1.00 49.33 485 ALA A C 1
ATOM 613 O O . ALA A 1 80 ? 17.588 32.628 -23.834 1.00 50.03 485 ALA A O 1
ATOM 615 N N . ARG A 1 81 ? 16.261 33.600 -25.352 1.00 49.25 486 ARG A N 1
ATOM 616 C CA . ARG A 1 81 ? 16.943 32.980 -26.470 1.00 49.64 486 ARG A CA 1
ATOM 617 C C . ARG A 1 81 ? 18.156 33.735 -26.977 1.00 49.43 486 ARG A C 1
ATOM 618 O O . ARG A 1 81 ? 18.385 34.883 -26.537 1.00 48.13 486 ARG A O 1
ATOM 626 N N . ALA A 1 82 ? 18.865 33.157 -27.824 1.00 48.82 487 ALA A N 1
ATOM 627 N N . GLY B 1 4 ? -5.257 21.816 -17.322 1.00 52.86 409 GLY B N 1
ATOM 628 C CA . GLY B 1 4 ? -5.227 20.495 -16.619 1.00 52.65 409 GLY B CA 1
ATOM 629 C C . GLY B 1 4 ? -5.736 19.374 -17.505 1.00 52.40 409 GLY B C 1
ATOM 630 O O . GLY B 1 4 ? -6.871 18.932 -17.360 1.00 53.25 409 GLY B O 1
ATOM 631 N N . SER B 1 5 ? -4.881 18.909 -18.414 1.00 51.25 410 SER B N 1
ATOM 632 C CA . SER B 1 5 ? -5.225 17.849 -19.363 1.00 49.29 410 SER B CA 1
ATOM 633 C C . SER B 1 5 ? -5.373 16.454 -18.752 1.00 47.98 410 SER B C 1
ATOM 634 O O . SER B 1 5 ? -4.388 15.794 -18.443 1.00 47.80 410 SER B O 1
ATOM 636 N N . PRO B 1 6 ? -6.623 15.980 -18.603 1.00 46.37 411 PRO B N 1
ATOM 637 C CA . PRO B 1 6 ? -6.950 14.666 -18.034 1.00 44.87 411 PRO B CA 1
ATOM 638 C C . PRO B 1 6 ? -6.448 13.455 -18.825 1.00 42.47 411 PRO B C 1
ATOM 639 O O . PRO B 1 6 ? -6.178 12.408 -18.251 1.00 41.65 411 PRO B O 1
ATOM 643 N N . GLU B 1 7 ? -6.327 13.609 -20.139 1.00 39.72 412 GLU B N 1
ATOM 644 C CA . GLU B 1 7 ? -5.866 12.529 -21.012 1.00 38.14 412 GLU B CA 1
ATOM 645 C C . GLU B 1 7 ? -4.492 11.992 -20.604 1.00 34.83 412 GLU B C 1
ATOM 646 O O . GLU B 1 7 ? -4.158 10.845 -20.890 1.00 32.21 412 GLU B O 1
ATOM 652 N N . PHE B 1 8 ? -3.699 12.827 -19.937 1.00 32.20 413 PHE B N 1
ATOM 653 C CA . PHE B 1 8 ? -2.368 12.413 -19.516 1.00 30.57 413 PHE B CA 1
ATOM 654 C C . PHE B 1 8 ? -2.339 11.669 -18.185 1.00 29.33 413 PHE B C 1
ATOM 655 O O . PHE B 1 8 ? -1.283 11.242 -17.729 1.00 29.44 413 PHE B O 1
ATOM 663 N N . GLY B 1 9 ? -3.514 11.521 -17.576 1.00 27.43 414 GLY B N 1
ATOM 664 C CA . GLY B 1 9 ? -3.640 10.761 -16.342 1.00 26.11 414 GLY B CA 1
ATOM 665 C C . GLY B 1 9 ? -3.417 11.360 -14.964 1.00 26.01 414 GLY B C 1
ATOM 666 O O . GLY B 1 9 ? -3.721 10.706 -13.977 1.00 25.75 414 GLY B O 1
ATOM 667 N N . TYR B 1 10 ? -2.902 12.581 -14.876 1.00 24.75 415 TYR B N 1
ATOM 668 C CA . TYR B 1 10 ? -2.651 13.189 -13.572 1.00 24.29 415 TYR B CA 1
ATOM 669 C C . TYR B 1 10 ? -3.777 14.040 -13.019 1.00 25.65 415 TYR B C 1
ATOM 670 O O . TYR B 1 10 ? -4.151 13.911 -11.858 1.00 23.92 415 TYR B O 1
ATOM 679 N N . TRP B 1 11 ? -4.294 14.929 -13.855 1.00 26.72 416 TRP B N 1
ATOM 680 C CA . TRP B 1 11 ? -5.355 15.823 -13.433 1.00 27.56 416 TRP B CA 1
ATOM 681 C C . TRP B 1 11 ? -6.732 15.249 -13.699 1.00 28.73 416 TRP B C 1
ATOM 682 O O . TRP B 1 11 ? -7.429 15.671 -14.613 1.00 31.24 416 TRP B O 1
ATOM 693 N N . ILE B 1 12 ? -7.099 14.263 -12.885 1.00 28.98 417 ILE B N 1
ATOM 694 C CA . ILE B 1 12 ? -8.394 13.601 -12.976 1.00 30.87 417 ILE B CA 1
ATOM 695 C C . ILE B 1 12 ? -8.948 13.483 -11.561 1.00 29.51 417 ILE B C 1
ATOM 696 O O . ILE B 1 12 ? -8.247 13.751 -10.595 1.00 28.21 417 ILE B O 1
ATOM 701 N N . THR B 1 13 ? -10.211 13.093 -11.449 1.00 29.46 418 THR B N 1
ATOM 702 C CA . THR B 1 13 ? -10.830 12.886 -10.146 1.00 30.45 418 THR B CA 1
ATOM 703 C C . THR B 1 13 ? -10.580 11.396 -9.913 1.00 29.85 418 THR B C 1
ATOM 704 O O . THR B 1 13 ? -11.295 10.557 -10.443 1.00 30.75 418 THR B O 1
ATOM 708 N N . CYS B 1 14 ? -9.555 11.078 -9.125 1.00 27.58 419 CYS B N 1
ATOM 709 C CA . CYS B 1 14 ? -9.176 9.685 -8.892 1.00 25.76 419 CYS B CA 1
ATOM 710 C C . CYS B 1 14 ? -10.101 8.828 -8.037 1.00 27.21 419 CYS B C 1
ATOM 711 O O . CYS B 1 14 ? -10.044 7.605 -8.108 1.00 24.60 419 CYS B O 1
ATOM 714 N N . CYS B 1 15 ? -10.940 9.464 -7.227 1.00 27.04 420 CYS B N 1
ATOM 715 C CA . CYS B 1 15 ? -11.871 8.737 -6.374 1.00 28.92 420 CYS B CA 1
ATOM 716 C C . CYS B 1 15 ? -12.952 9.692 -5.873 1.00 31.21 420 CYS B C 1
ATOM 717 O O . CYS B 1 15 ? -12.850 10.899 -6.053 1.00 29.62 420 CYS B O 1
ATOM 720 N N . PRO B 1 16 ? -14.010 9.155 -5.245 1.00 33.71 421 PRO B N 1
ATOM 721 C CA . PRO B 1 16 ? -15.108 9.979 -4.730 1.00 34.90 421 PRO B CA 1
ATOM 722 C C . PRO B 1 16 ? -14.690 11.135 -3.822 1.00 35.59 421 PRO B C 1
ATOM 723 O O . PRO B 1 16 ? -15.337 12.176 -3.802 1.00 36.64 421 PRO B O 1
ATOM 727 N N . THR B 1 17 ? -13.610 10.951 -3.073 1.00 35.08 422 THR B N 1
ATOM 728 C CA . THR B 1 17 ? -13.150 11.995 -2.166 1.00 34.71 422 THR B CA 1
ATOM 729 C C . THR B 1 17 ? -11.925 12.737 -2.684 1.00 33.65 422 THR B C 1
ATOM 730 O O . THR B 1 17 ? -11.303 13.498 -1.953 1.00 33.94 422 THR B O 1
ATOM 734 N N . CYS B 1 18 ? -11.587 12.516 -3.952 1.00 31.96 423 CYS B N 1
ATOM 735 C CA . CYS B 1 18 ? -10.432 13.169 -4.555 1.00 31.08 423 CYS B CA 1
ATOM 736 C C . CYS B 1 18 ? -10.604 14.679 -4.610 1.00 33.88 423 CYS B C 1
ATOM 737 O O . CYS B 1 18 ? -11.615 15.177 -5.085 1.00 33.39 423 CYS B O 1
ATOM 740 N N . ASP B 1 19 ? -9.604 15.402 -4.120 1.00 35.98 424 ASP B N 1
ATOM 741 C CA . ASP B 1 19 ? -9.659 16.853 -4.149 1.00 39.11 424 ASP B CA 1
ATOM 742 C C . ASP B 1 19 ? -8.364 17.430 -4.714 1.00 38.56 424 ASP B C 1
ATOM 743 O O . ASP B 1 19 ? -7.879 18.462 -4.264 1.00 39.78 424 ASP B O 1
ATOM 748 N N . VAL B 1 20 ? -7.802 16.732 -5.697 1.00 36.32 425 VAL B N 1
ATOM 749 C CA . VAL B 1 20 ? -6.597 17.197 -6.369 1.00 34.94 425 VAL B CA 1
ATOM 750 C C . VAL B 1 20 ? -7.098 17.981 -7.571 1.00 34.15 425 VAL B C 1
ATOM 751 O O . VAL B 1 20 ? -7.841 17.464 -8.395 1.00 34.48 425 VAL B O 1
ATOM 755 N N . ASP B 1 21 ? -6.696 19.242 -7.643 1.00 31.58 426 ASP B N 1
ATOM 756 C CA . ASP B 1 21 ? -7.105 20.137 -8.715 1.00 30.91 426 ASP B CA 1
ATOM 757 C C . ASP B 1 21 ? -5.863 20.919 -9.118 1.00 28.61 426 ASP B C 1
ATOM 758 O O . ASP B 1 21 ? -5.190 21.483 -8.271 1.00 27.39 426 ASP B O 1
ATOM 763 N N . ILE B 1 22 ? -5.557 20.936 -10.412 1.00 27.13 427 ILE B N 1
ATOM 764 C CA . ILE B 1 22 ? -4.371 21.634 -10.897 1.00 27.37 427 ILE B CA 1
ATOM 765 C C . ILE B 1 22 ? -4.336 23.098 -10.457 1.00 27.05 427 ILE B C 1
ATOM 766 O O . ILE B 1 22 ? -3.272 23.690 -10.357 1.00 26.39 427 ILE B O 1
ATOM 771 N N . ASN B 1 23 ? -5.504 23.668 -10.179 1.00 26.68 428 ASN B N 1
ATOM 772 C CA . ASN B 1 23 ? -5.581 25.062 -9.755 1.00 28.31 428 ASN B CA 1
ATOM 773 C C . ASN B 1 23 ? -5.219 25.279 -8.285 1.00 28.93 428 ASN B C 1
ATOM 774 O O . ASN B 1 23 ? -4.873 26.389 -7.893 1.00 29.48 428 ASN B O 1
ATOM 779 N N . THR B 1 24 ? -5.298 24.227 -7.473 1.00 26.12 429 THR B N 1
ATOM 780 C CA . THR B 1 24 ? -4.991 24.361 -6.049 1.00 25.11 429 THR B CA 1
ATOM 781 C C . THR B 1 24 ? -3.905 23.418 -5.525 1.00 25.30 429 THR B C 1
ATOM 782 O O . THR B 1 24 ? -3.432 23.582 -4.412 1.00 23.53 429 THR B O 1
ATOM 786 N N . TRP B 1 25 ? -3.514 22.435 -6.328 1.00 23.87 430 TRP B N 1
ATOM 787 C CA . TRP B 1 25 ? -2.495 21.474 -5.912 1.00 22.07 430 TRP B CA 1
ATOM 788 C C . TRP B 1 25 ? -1.147 22.115 -5.585 1.00 22.43 430 TRP B C 1
ATOM 789 O O . TRP B 1 25 ? -0.744 23.091 -6.209 1.00 22.16 430 TRP B O 1
ATOM 800 N N . VAL B 1 26 ? -0.465 21.547 -4.595 1.00 20.22 431 VAL B N 1
ATOM 801 C CA . VAL B 1 26 ? 0.860 21.995 -4.176 1.00 21.00 431 VAL B CA 1
ATOM 802 C C . VAL B 1 26 ? 1.693 20.754 -3.855 1.00 19.11 431 VAL B C 1
ATOM 803 O O . VAL B 1 26 ? 1.153 19.732 -3.448 1.00 18.44 431 VAL B O 1
ATOM 807 N N . PRO B 1 27 ? 3.020 20.825 -4.050 1.00 19.20 432 PRO B N 1
ATOM 808 C CA . PRO B 1 27 ? 3.869 19.667 -3.754 1.00 18.53 432 PRO B CA 1
ATOM 809 C C . PRO B 1 27 ? 3.689 19.223 -2.302 1.00 18.53 432 PRO B C 1
ATOM 810 O O . PRO B 1 27 ? 3.572 20.054 -1.406 1.00 18.63 432 PRO B O 1
ATOM 814 N N . PHE B 1 28 ? 3.668 17.911 -2.086 1.00 17.78 433 PHE B N 1
ATOM 815 C CA . PHE B 1 28 ? 3.499 17.339 -0.754 1.00 18.60 433 PHE B CA 1
ATOM 816 C C . PHE B 1 28 ? 4.613 16.337 -0.461 1.00 19.27 433 PHE B C 1
ATOM 817 O O . PHE B 1 28 ? 5.183 16.338 0.622 1.00 20.39 433 PHE B O 1
ATOM 825 N N . TYR B 1 29 ? 4.906 15.473 -1.430 1.00 19.73 434 TYR B N 1
ATOM 826 C CA . TYR B 1 29 ? 5.971 14.485 -1.272 1.00 18.32 434 TYR B CA 1
ATOM 827 C C . TYR B 1 29 ? 7.277 15.091 -1.774 1.00 19.12 434 TYR B C 1
ATOM 828 O O . TYR B 1 29 ? 7.269 15.942 -2.655 1.00 19.85 434 TYR B O 1
ATOM 837 N N . SER B 1 30 ? 8.394 14.643 -1.210 1.00 18.86 435 SER B N 1
ATOM 838 C CA . SER B 1 30 ? 9.706 15.161 -1.584 1.00 20.30 435 SER B CA 1
ATOM 839 C C . SER B 1 30 ? 10.086 14.856 -3.029 1.00 20.53 435 SER B C 1
ATOM 840 O O . SER B 1 30 ? 11.004 15.461 -3.568 1.00 21.49 435 SER B O 1
ATOM 843 N N . THR B 1 31 ? 9.370 13.921 -3.645 1.00 20.10 436 THR B N 1
ATOM 844 C CA . THR B 1 31 ? 9.643 13.516 -5.019 1.00 19.96 436 THR B CA 1
ATOM 845 C C . THR B 1 31 ? 8.804 14.245 -6.066 1.00 21.43 436 THR B C 1
ATOM 846 O O . THR B 1 31 ? 9.015 14.080 -7.264 1.00 22.15 436 THR B O 1
ATOM 850 N N . GLU B 1 32 ? 7.856 15.059 -5.619 1.00 19.39 437 GLU B N 1
ATOM 851 C CA . GLU B 1 32 ? 7.009 15.774 -6.556 1.00 20.30 437 GLU B CA 1
ATOM 852 C C . GLU B 1 32 ? 7.604 17.096 -7.002 1.00 21.60 437 GLU B C 1
ATOM 853 O O . GLU B 1 32 ? 8.333 17.754 -6.261 1.00 21.05 437 GLU B O 1
ATOM 859 N N . LEU B 1 33 ? 7.285 17.466 -8.236 1.00 20.25 438 LEU B N 1
ATOM 860 C CA . LEU B 1 33 ? 7.724 18.725 -8.806 1.00 21.44 438 LEU B CA 1
ATOM 861 C C . LEU B 1 33 ? 6.465 19.483 -9.205 1.00 21.18 438 LEU B C 1
ATOM 862 O O . LEU B 1 33 ? 6.001 20.328 -8.463 1.00 22.36 438 LEU B O 1
ATOM 867 N N . ASN B 1 34 ? 5.891 19.159 -10.360 1.00 20.18 439 ASN B N 1
ATOM 868 C CA . ASN B 1 34 ? 4.679 19.851 -10.788 1.00 21.11 439 ASN B CA 1
ATOM 869 C C . ASN B 1 34 ? 3.518 18.906 -11.066 1.00 21.06 439 ASN B C 1
ATOM 870 O O . ASN B 1 34 ? 2.498 19.315 -11.609 1.00 21.78 439 ASN B O 1
ATOM 875 N N . LYS B 1 35 ? 3.682 17.643 -10.680 1.00 19.23 440 LYS B N 1
ATOM 876 C CA . LYS B 1 35 ? 2.656 16.620 -10.881 1.00 20.72 440 LYS B CA 1
ATOM 877 C C . LYS B 1 35 ? 2.486 15.796 -9.607 1.00 18.67 440 LYS B C 1
ATOM 878 O O . LYS B 1 35 ? 3.459 15.474 -8.947 1.00 18.21 440 LYS B O 1
ATOM 884 N N . PRO B 1 36 ? 1.237 15.445 -9.257 1.00 18.18 441 PRO B N 1
ATOM 885 C CA . PRO B 1 36 ? 0.974 14.653 -8.051 1.00 17.13 441 PRO B CA 1
ATOM 886 C C . PRO B 1 36 ? 1.437 13.204 -8.180 1.00 18.81 441 PRO B C 1
ATOM 887 O O . PRO B 1 36 ? 1.276 12.587 -9.230 1.00 16.80 441 PRO B O 1
ATOM 891 N N . ALA B 1 37 ? 2.020 12.670 -7.109 1.00 17.09 442 ALA B N 1
ATOM 892 C CA . ALA B 1 37 ? 2.483 11.289 -7.113 1.00 18.21 442 ALA B CA 1
ATOM 893 C C . ALA B 1 37 ? 1.250 10.398 -7.186 1.00 16.83 442 ALA B C 1
ATOM 894 O O . ALA B 1 37 ? 0.227 10.706 -6.597 1.00 16.74 442 ALA B O 1
ATOM 896 N N . MET B 1 38 ? 1.353 9.294 -7.915 1.00 16.36 443 MET B N 1
ATOM 897 C CA . MET B 1 38 ? 0.224 8.387 -8.062 1.00 14.71 443 MET B CA 1
ATOM 898 C C . MET B 1 38 ? 0.671 6.944 -7.918 1.00 14.27 443 MET B C 1
ATOM 899 O O . MET B 1 38 ? 1.844 6.627 -8.068 1.00 15.32 443 MET B O 1
ATOM 904 N N . ILE B 1 39 ? -0.281 6.076 -7.613 1.00 15.55 444 ILE B N 1
ATOM 905 C CA . ILE B 1 39 ? 0.016 4.664 -7.460 1.00 16.40 444 ILE B CA 1
ATOM 906 C C . ILE B 1 39 ? -1.064 3.876 -8.182 1.00 17.59 444 ILE B C 1
ATOM 907 O O . ILE B 1 39 ? -2.221 4.287 -8.225 1.00 18.33 444 ILE B O 1
ATOM 912 N N . TYR B 1 40 ? -0.672 2.746 -8.756 1.00 18.63 445 TYR B N 1
ATOM 913 C CA . TYR B 1 40 ? -1.590 1.909 -9.520 1.00 18.73 445 TYR B CA 1
ATOM 914 C C . TYR B 1 40 ? -2.346 0.881 -8.689 1.00 17.67 445 TYR B C 1
ATOM 915 O O . TYR B 1 40 ? -1.747 0.121 -7.940 1.00 16.88 445 TYR B O 1
ATOM 924 N N . CYS B 1 41 ? -3.668 0.867 -8.838 1.00 17.21 446 CYS B N 1
ATOM 925 C CA . CYS B 1 41 ? -4.513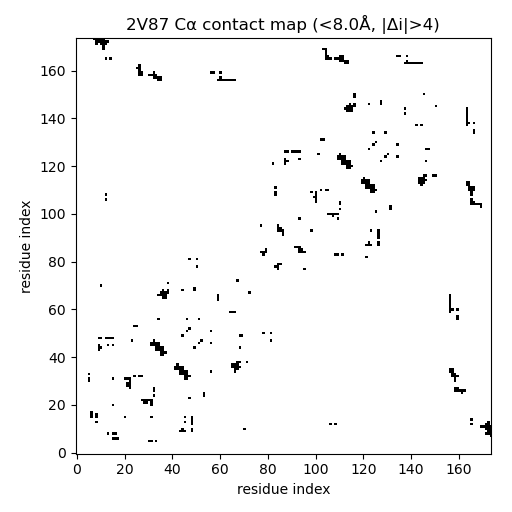 -0.092 -8.132 1.00 18.09 446 CYS B CA 1
ATOM 926 C C . CYS B 1 41 ? -4.841 -1.221 -9.103 1.00 19.26 446 CYS B C 1
ATOM 927 O O . CYS B 1 41 ? -5.297 -0.976 -10.219 1.00 19.99 446 CYS B O 1
ATOM 930 N N . SER B 1 42 ? -4.614 -2.457 -8.674 1.00 19.33 447 SER B N 1
ATOM 931 C CA . SER B 1 42 ? -4.865 -3.609 -9.532 1.00 21.04 447 SER B CA 1
ATOM 932 C C . SER B 1 42 ? -6.309 -4.113 -9.559 1.00 21.46 447 SER B C 1
ATOM 933 O O . SER B 1 42 ? -6.585 -5.144 -10.156 1.00 20.99 447 SER B O 1
ATOM 936 N N . HIS B 1 43 ? -7.229 -3.394 -8.924 1.00 21.26 448 HIS B N 1
ATOM 937 C CA . HIS B 1 43 ? -8.624 -3.828 -8.924 1.00 22.45 448 HIS B CA 1
ATOM 938 C C . HIS B 1 43 ? -9.233 -3.845 -10.326 1.00 23.84 448 HIS B C 1
ATOM 939 O O . HIS B 1 43 ? -9.131 -2.870 -11.063 1.00 22.87 448 HIS B O 1
ATOM 946 N N . GLY B 1 44 ? -9.880 -4.957 -10.671 1.00 24.65 449 GLY B N 1
ATOM 947 C CA . GLY B 1 44 ? -10.516 -5.092 -11.970 1.00 25.29 449 GLY B CA 1
ATOM 948 C C . GLY B 1 44 ? -9.574 -4.840 -13.129 1.00 24.98 449 GLY B C 1
ATOM 949 O O . GLY B 1 44 ? -8.526 -5.467 -13.223 1.00 24.29 449 GLY B O 1
ATOM 950 N N . ASP B 1 45 ? -9.956 -3.926 -14.017 1.00 23.76 450 ASP B N 1
ATOM 951 C CA . ASP B 1 45 ? -9.117 -3.593 -15.162 1.00 24.89 450 ASP B CA 1
ATOM 952 C C . ASP B 1 45 ? -8.049 -2.574 -14.759 1.00 24.03 450 ASP B C 1
ATOM 953 O O . ASP B 1 45 ? -7.246 -2.143 -15.582 1.00 24.28 450 ASP B O 1
ATOM 958 N N . GLY B 1 46 ? -8.057 -2.200 -13.481 1.00 21.92 451 GLY B N 1
ATOM 959 C CA . GLY B 1 46 ? -7.073 -1.269 -12.957 1.00 18.74 451 GLY B CA 1
ATOM 960 C C . GLY B 1 46 ? -7.364 0.211 -13.108 1.00 19.94 451 GLY B C 1
ATOM 961 O O . GLY B 1 46 ? -8.176 0.614 -13.926 1.00 19.41 451 GLY B O 1
ATOM 962 N N . HIS B 1 47 ? -6.691 1.019 -12.294 1.00 18.93 452 HIS B N 1
ATOM 963 C CA . HIS B 1 47 ? -6.842 2.469 -12.346 1.00 19.76 452 HIS B CA 1
ATOM 964 C C . HIS B 1 47 ? -5.783 3.128 -11.467 1.00 21.20 452 HIS B C 1
ATOM 965 O O . HIS B 1 47 ? -5.181 2.478 -10.608 1.00 20.06 452 HIS B O 1
ATOM 972 N N . TRP B 1 48 ? -5.537 4.412 -11.704 1.00 18.99 453 TRP B N 1
ATOM 973 C CA . TRP B 1 48 ? -4.539 5.146 -10.939 1.00 20.84 453 TRP B CA 1
ATOM 974 C C . TRP B 1 48 ? -5.173 6.124 -9.961 1.00 20.24 453 TRP B C 1
ATOM 975 O O . TRP B 1 48 ? -6.177 6.757 -10.266 1.00 21.03 453 TRP B O 1
ATOM 986 N N . VAL B 1 49 ? -4.574 6.234 -8.779 1.00 20.63 454 VAL B N 1
ATOM 987 C CA . VAL B 1 49 ? -5.053 7.156 -7.755 1.00 19.43 454 VAL B CA 1
ATOM 988 C C . VAL B 1 49 ? -3.893 7.993 -7.242 1.00 20.38 454 VAL B C 1
ATOM 989 O O . VAL B 1 49 ? -2.742 7.578 -7.313 1.00 18.81 454 VAL B O 1
ATOM 993 N N . HIS B 1 50 ? -4.200 9.185 -6.741 1.00 19.05 455 HIS B N 1
ATOM 994 C CA . HIS B 1 50 ? -3.168 10.051 -6.195 1.00 18.44 455 HIS B CA 1
ATOM 995 C C . HIS B 1 50 ? -2.808 9.484 -4.835 1.00 18.85 455 HIS B C 1
ATOM 996 O O . HIS B 1 50 ? -3.687 9.135 -4.056 1.00 18.84 455 HIS B O 1
ATOM 1003 N N . ALA B 1 51 ? -1.512 9.382 -4.564 1.00 17.90 456 ALA B N 1
ATOM 1004 C CA . ALA B 1 51 ? -1.045 8.850 -3.295 1.00 17.67 456 ALA B CA 1
ATOM 1005 C C . ALA B 1 51 ? -1.631 9.638 -2.128 1.00 20.12 456 ALA B C 1
ATOM 1006 O O . ALA B 1 51 ? -2.015 9.063 -1.115 1.00 18.96 456 ALA B O 1
ATOM 1008 N N . GLN B 1 52 ? -1.693 10.959 -2.275 1.00 21.71 457 GLN B N 1
ATOM 1009 C CA . GLN B 1 52 ? -2.236 11.804 -1.219 1.00 22.52 457 GLN B CA 1
ATOM 1010 C C . GLN B 1 52 ? -3.698 11.503 -0.929 1.00 22.87 457 GLN B C 1
ATOM 1011 O O . GLN B 1 52 ? -4.132 11.555 0.218 1.00 22.55 457 GLN B O 1
ATOM 1017 N N . CYS B 1 53 ? -4.454 11.194 -1.976 1.00 21.78 458 CYS B N 1
ATOM 1018 C CA . CYS B 1 53 ? -5.871 10.896 -1.821 1.00 21.36 458 CYS B CA 1
ATOM 1019 C C . CYS B 1 53 ? -6.097 9.588 -1.078 1.00 21.89 458 CYS B C 1
ATOM 1020 O O . CYS B 1 53 ? -7.179 9.351 -0.547 1.00 21.26 458 CYS B O 1
ATOM 1023 N N . MET B 1 54 ? -5.068 8.744 -1.044 1.00 20.80 459 MET B N 1
ATOM 1024 C CA . MET B 1 54 ? -5.144 7.464 -0.347 1.00 22.30 459 MET B CA 1
ATOM 1025 C C . MET B 1 54 ? -4.568 7.607 1.062 1.00 23.09 459 MET B C 1
ATOM 1026 O O . MET B 1 54 ? -4.447 6.630 1.792 1.00 24.02 459 MET B O 1
ATOM 1031 N N . ASP B 1 55 ? -4.214 8.835 1.430 1.00 23.77 460 ASP B N 1
ATOM 1032 C CA . ASP B 1 55 ? -3.647 9.113 2.745 1.00 26.82 460 ASP B CA 1
ATOM 1033 C C . ASP B 1 55 ? -2.346 8.360 2.974 1.00 25.96 460 ASP B C 1
ATOM 1034 O O . ASP B 1 55 ? -2.023 7.996 4.098 1.00 24.14 460 ASP B O 1
ATOM 1039 N N . LEU B 1 56 ? -1.601 8.126 1.903 1.00 24.59 461 LEU B N 1
ATOM 1040 C CA . LEU B 1 56 ? -0.336 7.419 2.021 1.00 25.28 461 LEU B CA 1
ATOM 1041 C C . LEU B 1 56 ? 0.764 8.376 2.450 1.00 25.27 461 LEU B C 1
ATOM 1042 O O . LEU B 1 56 ? 0.972 9.406 1.824 1.00 25.77 461 LEU B O 1
ATOM 1047 N N . GLU B 1 57 ? 1.454 8.045 3.534 1.00 26.32 462 GLU B N 1
ATOM 1048 C CA . GLU B 1 57 ? 2.549 8.889 3.985 1.00 27.34 462 GLU B CA 1
ATOM 1049 C C . GLU B 1 57 ? 3.733 8.604 3.076 1.00 24.43 462 GLU B C 1
ATOM 1050 O O . GLU B 1 57 ? 3.785 7.562 2.438 1.00 22.18 462 GLU B O 1
ATOM 1056 N N . GLU B 1 58 ? 4.677 9.536 3.009 1.00 21.99 463 GLU B N 1
ATOM 1057 C CA . GLU B 1 58 ? 5.825 9.366 2.130 1.00 22.16 463 GLU B CA 1
ATOM 1058 C C . GLU B 1 58 ? 6.571 8.044 2.271 1.00 21.50 463 GLU B C 1
ATOM 1059 O O . GLU B 1 58 ? 6.783 7.348 1.285 1.00 20.21 463 GLU B O 1
ATOM 1065 N N . ARG B 1 59 ? 6.976 7.694 3.487 1.00 22.49 464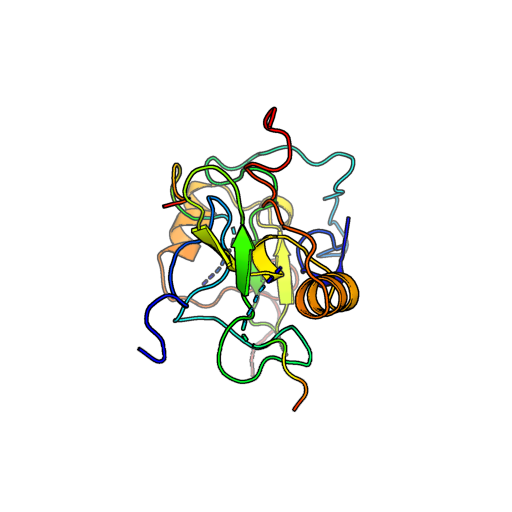 ARG B N 1
ATOM 1066 C CA . ARG B 1 59 ? 7.702 6.444 3.680 1.00 22.77 464 ARG B CA 1
ATOM 1067 C C . ARG B 1 59 ? 6.924 5.244 3.152 1.00 21.54 464 ARG B C 1
ATOM 1068 O O . ARG B 1 59 ? 7.506 4.306 2.631 1.00 21.07 464 ARG B O 1
ATOM 1076 N N . THR B 1 60 ? 5.603 5.279 3.289 1.00 20.51 465 THR B N 1
ATOM 1077 C CA . THR B 1 60 ? 4.762 4.183 2.821 1.00 21.01 465 THR B CA 1
ATOM 1078 C C . THR B 1 60 ? 4.730 4.154 1.299 1.00 20.66 465 THR B C 1
ATOM 1079 O O . THR B 1 60 ? 4.861 3.097 0.690 1.00 19.26 465 THR B O 1
ATOM 1083 N N . LEU B 1 61 ? 4.551 5.324 0.692 1.00 20.02 466 LEU B N 1
ATOM 1084 C CA . LEU B 1 61 ? 4.508 5.436 -0.762 1.00 20.21 466 LEU B CA 1
ATOM 1085 C C . LEU B 1 61 ? 5.821 4.970 -1.374 1.00 19.52 466 LEU B C 1
ATOM 1086 O O . LEU B 1 61 ? 5.833 4.208 -2.332 1.00 18.35 466 LEU B O 1
ATOM 1091 N N . ILE B 1 62 ? 6.930 5.428 -0.805 1.00 21.15 467 ILE B N 1
ATOM 1092 C CA . ILE B 1 62 ? 8.249 5.048 -1.299 1.00 22.42 467 ILE B CA 1
ATOM 1093 C C . ILE B 1 62 ? 8.491 3.550 -1.153 1.00 22.34 467 ILE B C 1
ATOM 1094 O O . ILE B 1 62 ? 9.084 2.925 -2.026 1.00 22.07 467 ILE B O 1
ATOM 1099 N N . HIS B 1 63 ? 8.028 2.980 -0.045 1.00 22.94 468 HIS B N 1
ATOM 1100 C CA . HIS B 1 63 ? 8.197 1.551 0.188 1.00 25.33 468 HIS B CA 1
ATOM 1101 C C . HIS B 1 63 ? 7.434 0.764 -0.872 1.00 24.70 468 HIS B C 1
ATOM 1102 O O . HIS B 1 63 ? 7.938 -0.210 -1.418 1.00 24.56 468 HIS B O 1
ATOM 1109 N N . LEU B 1 64 ? 6.210 1.198 -1.156 1.00 24.90 469 LEU B N 1
ATOM 1110 C CA . LEU B 1 64 ? 5.380 0.544 -2.160 1.00 23.80 469 LEU B CA 1
ATOM 1111 C C . LEU B 1 64 ? 6.019 0.651 -3.543 1.00 25.62 469 LEU B C 1
ATOM 1112 O O . LEU B 1 64 ? 6.006 -0.302 -4.316 1.00 24.67 469 LEU B O 1
ATOM 1117 N N . SER B 1 65 ? 6.596 1.810 -3.842 1.00 25.07 470 SER B N 1
ATOM 1118 C CA . SER B 1 65 ? 7.222 2.026 -5.143 1.00 27.22 470 SER B CA 1
ATOM 1119 C C . SER B 1 65 ? 8.522 1.250 -5.352 1.00 28.67 470 SER B C 1
ATOM 1120 O O . SER B 1 65 ? 8.875 0.938 -6.483 1.00 29.47 470 SER B O 1
ATOM 1123 N N . GLU B 1 66 ? 9.233 0.941 -4.269 1.00 29.21 471 GLU B N 1
ATOM 1124 C CA . GLU B 1 66 ? 10.496 0.210 -4.381 1.00 33.30 471 GLU B CA 1
ATOM 1125 C C . GLU B 1 66 ? 10.295 -1.303 -4.361 1.00 33.92 471 GLU B C 1
ATOM 1126 O O . GLU B 1 66 ? 11.222 -2.059 -4.628 1.00 34.94 471 GLU B O 1
ATOM 1132 N N . GLY B 1 67 ? 9.077 -1.735 -4.042 1.00 34.78 472 GLY B N 1
ATOM 1133 C CA . GLY B 1 67 ? 8.778 -3.157 -3.999 1.00 34.95 472 GLY B CA 1
ATOM 1134 C C . GLY B 1 67 ? 8.061 -3.627 -5.251 1.00 34.92 472 GLY B C 1
ATOM 1135 O O . GLY B 1 67 ? 7.772 -2.834 -6.139 1.00 34.86 472 GLY B O 1
ATOM 1136 N N . SER B 1 68 ? 7.769 -4.922 -5.325 1.00 35.79 473 SER B N 1
ATOM 1137 C CA . SER B 1 68 ? 7.084 -5.469 -6.490 1.00 36.66 473 SER B CA 1
ATOM 1138 C C . SER B 1 68 ? 5.663 -5.932 -6.177 1.00 35.41 473 SER B C 1
ATOM 1139 O O . SER B 1 68 ? 5.046 -6.619 -6.977 1.00 36.81 473 SER B O 1
ATOM 1142 N N . ASN B 1 69 ? 5.148 -5.550 -5.013 1.00 34.45 474 ASN B N 1
ATOM 1143 C CA . ASN B 1 69 ? 3.791 -5.933 -4.626 1.00 33.59 474 ASN B CA 1
ATOM 1144 C C . ASN B 1 69 ? 2.759 -5.156 -5.425 1.00 31.30 474 ASN B C 1
ATOM 1145 O O . ASN B 1 69 ? 2.997 -4.025 -5.815 1.00 30.13 474 ASN B O 1
ATOM 1150 N N . LYS B 1 70 ? 1.608 -5.774 -5.662 1.00 28.18 475 LYS B N 1
ATOM 1151 C CA . LYS B 1 70 ? 0.530 -5.083 -6.344 1.00 26.56 475 LYS B CA 1
ATOM 1152 C C . LYS B 1 70 ? -0.078 -4.236 -5.235 1.00 24.44 475 LYS B C 1
ATOM 1153 O O . LYS B 1 70 ? 0.187 -4.469 -4.057 1.00 22.70 475 LYS B O 1
ATOM 1159 N N . TYR B 1 71 ? -0.880 -3.249 -5.607 1.00 21.35 476 TYR B N 1
ATOM 1160 C CA . TYR B 1 71 ? -1.514 -2.385 -4.625 1.00 19.79 476 TYR B CA 1
ATOM 1161 C C . TYR B 1 71 ? -3.004 -2.281 -4.906 1.00 19.08 476 TYR B C 1
ATOM 1162 O O . TYR B 1 71 ? -3.414 -2.223 -6.055 1.00 19.44 476 TYR B O 1
ATOM 1171 N N . TYR B 1 72 ? -3.802 -2.289 -3.844 1.00 18.39 477 TYR B N 1
ATOM 1172 C CA . TYR B 1 72 ? -5.245 -2.140 -3.965 1.00 18.38 477 TYR B CA 1
ATOM 1173 C C . TYR B 1 72 ? -5.616 -0.905 -3.154 1.00 17.93 477 TYR B C 1
ATOM 1174 O O . TYR B 1 72 ? -5.281 -0.803 -1.982 1.00 18.52 477 TYR B O 1
ATOM 1183 N N . CYS B 1 73 ? -6.298 0.038 -3.795 1.00 19.74 478 CYS B N 1
ATOM 1184 C CA . CYS B 1 73 ? -6.675 1.284 -3.139 1.00 19.51 478 CYS B CA 1
ATOM 1185 C C . CYS B 1 73 ? -7.694 1.107 -2.012 1.00 20.66 478 CYS B C 1
ATOM 1186 O O . CYS B 1 73 ? -8.259 0.035 -1.830 1.00 19.06 478 CYS B O 1
ATOM 1189 N N . ASN B 1 74 ? -7.913 2.182 -1.260 1.00 22.28 479 ASN B N 1
ATOM 1190 C CA . ASN B 1 74 ? -8.839 2.187 -0.130 1.00 25.37 479 ASN B CA 1
ATOM 1191 C C . ASN B 1 74 ? -10.256 1.765 -0.513 1.00 25.42 479 ASN B C 1
ATOM 1192 O O . ASN B 1 74 ? -10.974 1.191 0.292 1.00 27.55 479 ASN B O 1
ATOM 1197 N N . GLU B 1 75 ? -10.645 2.061 -1.746 1.00 25.53 480 GLU B N 1
ATOM 1198 C CA . GLU B 1 75 ? -11.973 1.727 -2.252 1.00 27.08 480 GLU B CA 1
ATOM 1199 C C . GLU B 1 75 ? -12.140 0.253 -2.596 1.00 26.37 480 GLU B C 1
ATOM 1200 O O . GLU B 1 75 ? -13.219 -0.308 -2.443 1.00 26.88 480 GLU B O 1
ATOM 1206 N N . HIS B 1 76 ? -11.062 -0.367 -3.061 1.00 21.77 481 HIS B N 1
ATOM 1207 C CA . HIS B 1 76 ? -11.132 -1.748 -3.519 1.00 21.67 481 HIS B CA 1
ATOM 1208 C C . HIS B 1 76 ? -10.426 -2.848 -2.744 1.00 22.13 481 HIS B C 1
ATOM 1209 O O . HIS B 1 76 ? -10.677 -4.017 -2.993 1.00 21.42 481 HIS B O 1
ATOM 1216 N N . VAL B 1 77 ? -9.549 -2.496 -1.814 1.00 22.51 482 VAL B N 1
ATOM 1217 C CA . VAL B 1 77 ? -8.828 -3.533 -1.092 1.00 23.34 482 VAL B CA 1
ATOM 1218 C C . VAL B 1 77 ? -9.727 -4.431 -0.243 1.00 24.69 482 VAL B C 1
ATOM 1219 O O . VAL B 1 77 ? -9.377 -5.567 0.032 1.00 24.20 482 VAL B O 1
ATOM 1223 N N . GLN B 1 78 ? -10.896 -3.936 0.151 1.00 25.53 483 GLN B N 1
ATOM 1224 C CA . GLN B 1 78 ? -11.787 -4.755 0.967 1.00 27.01 483 GLN B CA 1
ATOM 1225 C C . GLN B 1 78 ? -12.743 -5.631 0.172 1.00 26.97 483 GLN B C 1
ATOM 1226 O O . GLN B 1 78 ? -13.600 -6.296 0.744 1.00 26.40 483 GLN B O 1
ATOM 1232 N N . ILE B 1 79 ? -12.588 -5.641 -1.146 1.00 24.84 484 ILE B N 1
ATOM 1233 C CA . ILE B 1 79 ? -13.447 -6.459 -1.986 1.00 25.32 484 ILE B CA 1
ATOM 1234 C C . ILE B 1 79 ? -12.822 -7.838 -2.169 1.00 24.43 484 ILE B C 1
ATOM 1235 O O . ILE B 1 79 ? -11.665 -7.959 -2.565 1.00 22.99 484 ILE B O 1
ATOM 1240 N N . ALA B 1 80 ? -13.595 -8.873 -1.860 1.00 24.25 485 ALA B N 1
ATOM 1241 C CA . ALA B 1 80 ? -13.132 -10.250 -1.987 1.00 26.24 485 ALA B CA 1
ATOM 1242 C C . ALA B 1 80 ? -12.585 -10.488 -3.387 1.00 26.75 485 ALA B C 1
ATOM 1243 O O . ALA B 1 80 ? -13.170 -10.045 -4.362 1.00 25.58 485 ALA B O 1
ATOM 1245 N N . ARG B 1 81 ? -11.458 -11.187 -3.475 1.00 28.06 486 ARG B N 1
ATOM 1246 C CA . ARG B 1 81 ? -10.852 -11.477 -4.767 1.00 30.27 486 ARG B CA 1
ATOM 1247 C C . ARG B 1 81 ? -10.907 -12.966 -5.083 1.00 33.57 486 ARG B C 1
ATOM 1248 O O . ARG B 1 81 ? -10.133 -13.755 -4.556 1.00 31.92 486 ARG B O 1
ATOM 1256 N N . ALA B 1 82 ? -11.847 -13.331 -5.950 1.00 37.28 487 ALA B N 1
ATOM 1257 C CA . ALA B 1 82 ? -12.043 -14.717 -6.363 1.00 41.48 487 ALA B CA 1
ATOM 1258 C C . ALA B 1 82 ? -10.859 -15.228 -7.176 1.00 42.71 487 ALA B C 1
ATOM 1259 O O . ALA B 1 82 ? -10.583 -16.445 -7.114 1.00 44.69 487 ALA B O 1
ATOM 1262 N N . ALA C 2 1 ? 9.900 20.840 -36.459 1.00 16.11 1 ALA D N 1
ATOM 1263 C CA . ALA C 2 1 ? 10.825 20.265 -35.442 1.00 16.42 1 ALA D CA 1
ATOM 1264 C C . ALA C 2 1 ? 11.091 18.802 -35.751 1.00 17.28 1 ALA D C 1
ATOM 1265 O O . ALA C 2 1 ? 10.231 18.109 -36.283 1.00 17.78 1 ALA D O 1
ATOM 1280 N N . THR C 2 3 ? 11.396 14.956 -35.075 1.00 17.95 3 THR D N 1
ATOM 1281 C CA . THR C 2 3 ? 10.673 14.049 -34.195 1.00 17.41 3 THR D CA 1
ATOM 1282 C C . THR C 2 3 ? 10.957 12.584 -34.509 1.00 18.11 3 THR D C 1
ATOM 1283 O O . THR C 2 3 ? 11.630 12.264 -35.484 1.00 18.89 3 THR D O 1
ATOM 1299 N N . GLN C 2 5 ? 8.845 8.609 -34.263 1.00 17.99 5 GLN D N 1
ATOM 1300 C CA . GLN C 2 5 ? 7.591 7.883 -34.099 1.00 17.53 5 GLN D CA 1
ATOM 1301 C C . GLN C 2 5 ? 6.361 8.769 -34.266 1.00 17.88 5 GLN D C 1
ATOM 1302 O O . GLN C 2 5 ? 5.406 8.667 -33.500 1.00 17.55 5 GLN D O 1
ATOM 1308 N N . THR C 2 6 ? 6.388 9.634 -35.276 1.00 18.13 6 THR D N 1
ATOM 1309 C CA . THR C 2 6 ? 5.265 10.525 -35.551 1.00 20.92 6 THR D CA 1
ATOM 1310 C C . THR C 2 6 ? 4.670 10.238 -36.924 1.00 23.98 6 THR D C 1
ATOM 1311 O O . THR C 2 6 ? 3.730 10.902 -37.353 1.00 22.46 6 THR D O 1
ATOM 1315 N N . ALA C 2 7 ? 5.228 9.244 -37.606 1.00 26.37 7 ALA D N 1
ATOM 1316 C CA . ALA C 2 7 ? 4.740 8.862 -38.927 1.00 32.16 7 ALA D CA 1
ATOM 1317 C C . ALA C 2 7 ? 3.474 8.037 -38.753 1.00 34.00 7 ALA D C 1
ATOM 1318 O O . ALA C 2 7 ? 3.404 7.187 -37.877 1.00 34.54 7 ALA D O 1
ATOM 1320 N N . ARG C 2 8 ? 2.473 8.300 -39.587 1.00 38.48 8 ARG D N 1
ATOM 1321 C CA . ARG C 2 8 ? 1.216 7.566 -39.513 1.00 40.69 8 ARG D CA 1
ATOM 1322 C C . ARG C 2 8 ? 1.456 6.109 -39.898 1.00 42.95 8 ARG D C 1
ATOM 1323 O O . ARG C 2 8 ? 2.328 5.812 -40.704 1.00 43.70 8 ARG D O 1
ATOM 1325 N N . LYS C 2 9 ? 0.674 5.206 -39.315 1.00 45.55 9 LYS D N 1
ATOM 1326 C CA . LYS C 2 9 ? 0.816 3.779 -39.583 1.00 47.77 9 LYS D CA 1
ATOM 1327 C C . LYS C 2 9 ? -0.092 3.275 -40.702 1.00 48.92 9 LYS D C 1
ATOM 1328 O O . LYS C 2 9 ? -0.765 4.101 -41.354 1.00 50.52 9 LYS D O 1
ATOM 1330 N N . SER C 2 10 ? -0.109 2.046 -40.915 1.00 51.46 10 SER D N 1
ATOM 1331 N N . ALA D 2 1 ? 4.794 -1.976 -6.359 1.00 18.31 1 ALA E N 1
ATOM 1332 C CA . ALA D 2 1 ? 3.621 -1.411 -7.085 1.00 19.89 1 ALA E CA 1
ATOM 1333 C C . ALA D 2 1 ? 4.078 -0.301 -8.018 1.00 18.86 1 ALA E C 1
ATOM 1334 O O . ALA D 2 1 ? 5.015 0.427 -7.727 1.00 19.01 1 ALA E O 1
ATOM 1349 N N . THR D 2 3 ? 4.170 3.192 -9.717 1.00 19.78 3 THR E N 1
ATOM 1350 C CA . THR D 2 3 ? 3.881 4.533 -9.236 1.00 19.59 3 THR E CA 1
ATOM 1351 C C . THR D 2 3 ? 4.391 5.572 -10.222 1.00 20.21 3 THR E C 1
ATOM 1352 O O . THR D 2 3 ? 5.131 5.254 -11.148 1.00 20.80 3 THR E O 1
ATOM 1368 N N . GLN D 2 5 ? 5.936 9.749 -10.338 1.00 19.74 5 GLN E N 1
ATOM 1369 C CA . GLN D 2 5 ? 6.500 10.864 -9.582 1.00 20.60 5 GLN E CA 1
ATOM 1370 C C . GLN D 2 5 ? 6.960 10.489 -8.174 1.00 21.94 5 GLN E C 1
ATOM 1371 O O . GLN D 2 5 ? 6.803 11.263 -7.234 1.00 21.51 5 GLN E O 1
ATOM 1377 N N . THR D 2 6 ? 7.530 9.296 -8.042 1.00 21.05 6 THR E N 1
ATOM 1378 C CA . THR D 2 6 ? 8.026 8.814 -6.758 1.00 24.05 6 THR E CA 1
ATOM 1379 C C . THR D 2 6 ? 9.526 8.653 -6.866 1.00 27.62 6 THR E C 1
ATOM 1380 O O . THR D 2 6 ? 10.176 8.156 -5.956 1.00 27.18 6 THR E O 1
ATOM 1384 N N . ALA D 2 7 ? 10.064 9.075 -8.002 1.00 31.43 7 ALA E N 1
ATOM 1385 C CA . ALA D 2 7 ? 11.487 8.965 -8.239 1.00 36.16 7 ALA E CA 1
ATOM 1386 C C . ALA D 2 7 ? 12.282 10.041 -7.519 1.00 38.31 7 ALA E C 1
ATOM 1387 O O . ALA D 2 7 ? 11.903 11.205 -7.460 1.00 39.42 7 ALA E O 1
ATOM 1389 N N . ARG D 2 8 ? 13.400 9.582 -6.977 0.50 41.04 8 ARG E N 1
ATOM 1390 C CA . ARG D 2 8 ? 14.380 10.341 -6.216 0.50 43.40 8 ARG E CA 1
ATOM 1391 C C . ARG D 2 8 ? 14.905 11.554 -7.017 0.50 43.97 8 ARG E C 1
ATOM 1392 O O . ARG D 2 8 ? 15.291 11.435 -8.173 0.50 44.08 8 ARG E O 1
ATOM 1400 N N . LYS D 2 9 ? 14.949 12.692 -6.322 0.50 44.44 9 LYS E N 1
ATOM 1401 C CA . LYS D 2 9 ? 15.225 14.059 -6.819 0.50 44.37 9 LYS E CA 1
ATOM 1402 C C . LYS D 2 9 ? 16.437 14.867 -7.335 0.50 43.79 9 LYS E C 1
ATOM 1403 O O . LYS D 2 9 ? 17.159 15.518 -6.587 0.50 44.34 9 LYS E O 1
ATOM 1409 N N . SER D 2 10 ? 16.527 14.933 -8.648 0.50 44.64 10 SER E N 1
ATOM 1410 C CA . SER D 2 10 ? 17.502 15.700 -9.416 0.50 43.73 10 SER E CA 1
ATOM 1411 C C . SER D 2 10 ? 16.498 15.412 -10.501 0.50 43.89 10 SER E C 1
ATOM 1412 O O . SER D 2 10 ? 15.508 16.115 -10.784 0.50 44.52 10 SER E O 1
ATOM 1415 N N . THR D 2 11 ? 16.712 14.116 -10.719 0.50 43.98 11 THR E N 1
ATOM 1416 C CA . THR D 2 11 ? 16.237 13.118 -11.617 0.50 43.41 11 THR E CA 1
ATOM 1417 C C . THR D 2 11 ? 16.608 13.514 -13.009 0.50 44.07 11 THR E C 1
ATOM 1418 O O . THR D 2 11 ? 17.574 13.001 -13.517 0.50 43.38 11 THR E O 1
ATOM 1422 N N . GLY D 2 12 ? 15.840 14.429 -13.598 0.50 43.57 12 GLY E N 1
ATOM 1423 C CA . GLY D 2 12 ? 16.035 14.887 -14.967 0.50 43.29 12 GLY E CA 1
ATOM 1424 C C . GLY D 2 12 ? 17.301 14.595 -15.750 0.50 43.21 12 GLY E C 1
ATOM 1425 O O . GLY D 2 12 ? 17.602 15.326 -16.687 0.50 43.44 12 GLY E O 1
ATOM 1426 N N . GLY D 2 13 ? 18.017 13.526 -15.415 0.50 43.72 13 GLY E N 1
ATOM 1427 C CA . GLY D 2 13 ? 19.230 13.184 -16.134 0.50 43.25 13 GLY E CA 1
ATOM 1428 C C . GLY D 2 13 ? 19.424 11.683 -16.240 0.50 43.08 13 GLY E C 1
ATOM 1429 O O . GLY D 2 13 ? 19.555 11.186 -17.377 0.50 43.39 13 GLY E O 1
#

InterPro domains:
  IPR004321 V-D-J recombination activating protein 2 [PF03089] (51-389)
  IPR004321 V-D-J recombination activating protein 2 [PTHR10960] (1-527)
  IPR011011 Zinc finger, FYVE/PHD-type [SSF57903] (414-486)
  IPR011043 Galactose oxidase/kelch, beta-propeller [SSF50965] (22-329)
  IPR015915 Kelch-type beta-propeller [G3DSA:2.120.10.80] (11-322)
  IPR025162 Recombination activating protein 2, PHD domain [PF13341] (414-491)
  IPR025162 Recombination activating protein 2, PHD domain [cd15569] (415-481)

Organism: Mus musculus (NCBI:txid10090)

CATH classification: 3.30.160.290